Protein AF-B1G0R4-F1 (afdb_monomer_lite)

Sequence (77 aa):
MIEGANGATSAVNFSVANANTVAQTYAGDSALPLLAGPVFVTSSIFDWGLPFFYGRNVYAAIEQQATPSGVGPYVAY

InterPro domains:
  IPR021847 Protein of unknown function DUF3443 [PF11925] (3-77)

Structure (mmCIF, N/CA/C/O backbone):
data_AF-B1G0R4-F1
#
_entry.id   AF-B1G0R4-F1
#
loop_
_atom_site.group_PDB
_atom_site.id
_atom_site.type_symbol
_atom_site.label_atom_id
_atom_site.label_alt_id
_atom_site.label_comp_id
_atom_site.label_asym_id
_atom_site.label_entity_id
_atom_site.label_seq_id
_atom_site.pdbx_PDB_ins_code
_atom_site.Cartn_x
_atom_site.Cartn_y
_atom_site.Cartn_z
_atom_site.occupancy
_atom_site.B_iso_or_equiv
_atom_site.auth_seq_id
_atom_site.auth_comp_id
_atom_site.auth_asym_id
_atom_site.auth_atom_id
_atom_site.pdbx_PDB_model_num
ATOM 1 N N . MET A 1 1 ? 5.727 -1.603 9.700 1.00 82.88 1 MET A N 1
ATOM 2 C CA . MET A 1 1 ? 4.607 -2.253 10.418 1.00 82.88 1 MET A CA 1
ATOM 3 C C . MET A 1 1 ? 3.375 -1.386 10.262 1.00 82.88 1 MET A C 1
ATOM 5 O O . MET A 1 1 ? 3.541 -0.181 10.114 1.00 82.88 1 MET A O 1
ATOM 9 N N . ILE A 1 2 ? 2.187 -1.979 10.258 1.00 89.50 2 ILE A N 1
ATOM 10 C CA . ILE A 1 2 ? 0.920 -1.236 10.282 1.00 89.50 2 ILE A CA 1
ATOM 11 C C . ILE A 1 2 ? 0.205 -1.589 11.582 1.00 89.50 2 ILE A C 1
ATOM 13 O O . ILE A 1 2 ? 0.259 -2.740 12.015 1.00 89.50 2 ILE A O 1
ATOM 17 N N . GLU A 1 3 ? -0.431 -0.600 12.194 1.00 91.69 3 GLU A N 1
ATOM 18 C CA . GLU A 1 3 ? -1.182 -0.734 13.437 1.00 91.69 3 GLU A CA 1
ATOM 19 C C . GLU A 1 3 ? -2.665 -0.458 13.173 1.00 91.69 3 GLU A C 1
ATOM 21 O O . GLU A 1 3 ? -3.015 0.516 12.505 1.00 91.69 3 GLU A O 1
ATOM 26 N N . GLY A 1 4 ? -3.531 -1.348 13.654 1.00 90.81 4 GLY A N 1
ATOM 27 C CA . GLY A 1 4 ? -4.977 -1.161 13.619 1.00 90.81 4 GLY A CA 1
ATOM 28 C C . GLY A 1 4 ? -5.465 -0.291 14.777 1.00 90.81 4 GLY A C 1
ATOM 29 O O . GLY A 1 4 ? -4.803 -0.170 15.802 1.00 90.81 4 GLY A O 1
ATOM 30 N N . ALA A 1 5 ? -6.681 0.249 14.669 1.00 86.94 5 ALA A N 1
ATOM 31 C CA . ALA A 1 5 ? -7.291 1.075 15.722 1.00 86.94 5 ALA A CA 1
ATOM 32 C C . ALA A 1 5 ? -7.468 0.349 17.078 1.00 86.94 5 ALA A C 1
ATOM 34 O O . ALA A 1 5 ? -7.705 0.984 18.100 1.00 86.94 5 ALA A O 1
ATOM 35 N N . ASN A 1 6 ? -7.355 -0.981 17.093 1.00 88.94 6 ASN A N 1
ATOM 36 C CA . ASN A 1 6 ? -7.371 -1.821 18.290 1.00 88.94 6 ASN A CA 1
ATOM 37 C C . ASN A 1 6 ? -5.970 -2.084 18.885 1.00 88.94 6 ASN A C 1
ATOM 39 O O . ASN A 1 6 ? -5.847 -2.929 19.769 1.00 88.94 6 ASN A O 1
ATOM 43 N N . GLY A 1 7 ? -4.918 -1.431 18.378 1.00 92.56 7 GLY A N 1
ATOM 44 C CA . GLY A 1 7 ? -3.526 -1.626 18.799 1.00 92.56 7 GLY A CA 1
ATOM 45 C C . GLY A 1 7 ? -2.871 -2.908 18.271 1.00 92.56 7 GLY A C 1
ATOM 46 O O . GLY A 1 7 ? -1.717 -3.195 18.591 1.00 92.56 7 GLY A O 1
ATOM 47 N N . ALA A 1 8 ? -3.578 -3.710 17.465 1.00 93.31 8 ALA A N 1
ATOM 48 C CA . ALA A 1 8 ? -2.983 -4.882 16.836 1.00 93.31 8 ALA A CA 1
ATOM 49 C C . ALA A 1 8 ? -1.997 -4.442 15.749 1.00 93.31 8 ALA A C 1
ATOM 51 O O . ALA A 1 8 ? -2.317 -3.599 14.911 1.00 93.31 8 ALA A O 1
ATOM 52 N N . THR A 1 9 ? -0.808 -5.042 15.732 1.00 94.00 9 THR A N 1
ATOM 53 C CA . THR A 1 9 ? 0.210 -4.755 14.719 1.00 94.00 9 THR A CA 1
ATOM 54 C C . THR A 1 9 ? 0.317 -5.892 13.714 1.00 94.00 9 THR A C 1
ATOM 56 O O . THR A 1 9 ? 0.150 -7.066 14.046 1.00 94.00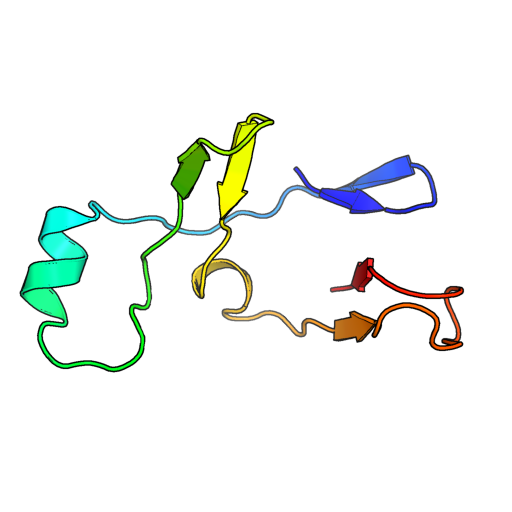 9 THR A O 1
ATOM 59 N N . SER A 1 10 ? 0.602 -5.537 12.464 1.00 91.75 10 SER A N 1
ATOM 60 C CA . SER A 1 10 ? 0.813 -6.481 11.373 1.00 91.75 10 SER A CA 1
ATOM 61 C C . SER A 1 10 ? 2.083 -6.141 10.597 1.00 91.75 10 SER A C 1
ATOM 63 O O . SER A 1 10 ? 2.386 -4.975 10.295 1.00 91.75 10 SER A O 1
ATOM 65 N N . ALA A 1 11 ? 2.857 -7.182 10.293 1.00 92.31 11 ALA A N 1
ATOM 66 C CA . ALA A 1 11 ? 4.026 -7.096 9.436 1.00 92.31 11 ALA A CA 1
ATOM 67 C C . ALA A 1 11 ? 3.596 -7.276 7.976 1.00 92.31 11 ALA A C 1
ATOM 69 O O . ALA A 1 11 ? 3.075 -8.322 7.592 1.00 92.31 11 ALA A O 1
ATOM 70 N N . VAL A 1 12 ? 3.843 -6.256 7.154 1.00 90.06 12 VAL A N 1
ATOM 71 C CA . VAL A 1 12 ? 3.578 -6.297 5.715 1.00 90.06 12 VAL A CA 1
ATOM 72 C C . VAL A 1 12 ? 4.905 -6.357 4.979 1.00 90.06 12 VAL A C 1
ATOM 74 O O . VAL A 1 12 ? 5.672 -5.397 5.000 1.00 90.06 12 VAL A O 1
ATOM 77 N N . ASN A 1 13 ? 5.165 -7.501 4.349 1.00 92.06 13 ASN A N 1
ATOM 78 C CA . ASN A 1 13 ? 6.363 -7.743 3.554 1.00 92.06 13 ASN A CA 1
ATOM 79 C C . ASN A 1 13 ? 6.052 -7.498 2.075 1.00 92.06 13 ASN A C 1
ATOM 81 O O . ASN A 1 13 ? 5.079 -8.041 1.553 1.00 92.06 13 ASN A O 1
ATOM 85 N N . PHE A 1 14 ? 6.883 -6.702 1.410 1.00 93.69 14 PHE A N 1
ATOM 86 C CA . PHE A 1 14 ? 6.805 -6.408 -0.021 1.00 93.69 14 PHE A CA 1
ATOM 87 C C . PHE A 1 14 ? 8.197 -6.034 -0.542 1.00 93.69 14 PHE A C 1
ATOM 89 O O . PHE A 1 14 ? 9.109 -5.746 0.237 1.00 93.69 14 PHE A O 1
ATOM 96 N N . SER A 1 15 ? 8.371 -6.062 -1.861 1.00 95.19 15 SER A N 1
ATOM 97 C CA . S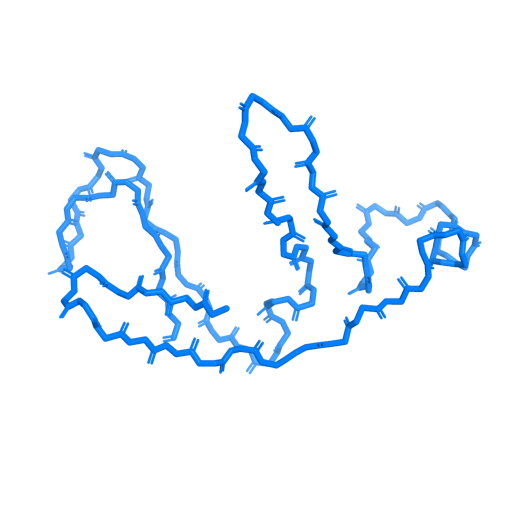ER A 1 15 ? 9.640 -5.729 -2.509 1.00 95.19 15 SER A CA 1
ATOM 98 C C . SER A 1 15 ? 9.655 -4.279 -2.975 1.00 95.19 15 SER A C 1
ATOM 100 O O . SER A 1 15 ? 8.691 -3.796 -3.564 1.00 95.19 15 SER A O 1
ATOM 102 N N . VAL A 1 16 ? 10.786 -3.614 -2.755 1.00 96.31 16 VAL A N 1
ATOM 103 C CA . VAL A 1 16 ? 11.070 -2.261 -3.241 1.00 96.31 16 VAL A CA 1
ATOM 104 C C . VAL A 1 16 ? 12.331 -2.322 -4.086 1.00 96.31 16 VAL A C 1
ATOM 106 O O . VAL A 1 16 ? 13.316 -2.944 -3.683 1.00 96.31 16 VAL A O 1
ATOM 109 N N . ALA A 1 17 ? 12.299 -1.705 -5.264 1.00 97.31 17 ALA A N 1
ATOM 110 C CA . ALA A 1 17 ? 13.446 -1.658 -6.164 1.00 97.31 17 ALA A CA 1
ATOM 111 C C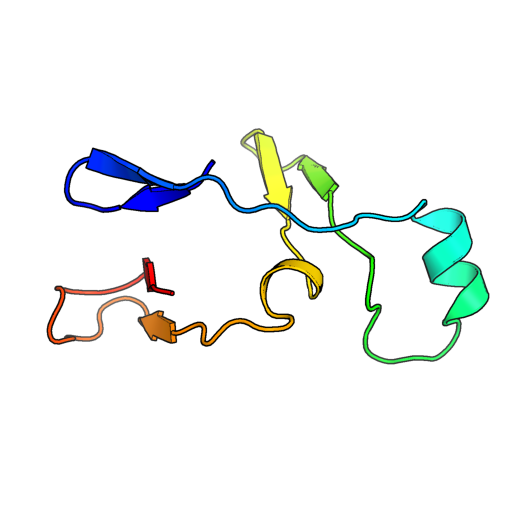 . ALA A 1 17 ? 14.159 -0.299 -6.103 1.00 97.31 17 ALA A C 1
ATOM 113 O O . ALA A 1 17 ? 13.661 0.674 -5.539 1.00 97.31 17 ALA A O 1
ATOM 114 N N . ASN A 1 18 ? 15.344 -0.221 -6.711 1.00 96.50 18 ASN A N 1
ATOM 115 C CA . ASN A 1 18 ? 16.045 1.048 -6.874 1.00 96.50 18 ASN A CA 1
ATOM 116 C C . ASN A 1 18 ? 15.217 2.003 -7.754 1.00 96.50 18 ASN A C 1
ATOM 118 O O . ASN A 1 18 ? 14.898 1.672 -8.897 1.00 96.50 18 ASN A O 1
ATOM 122 N N . ALA A 1 19 ? 14.905 3.194 -7.239 1.00 95.12 19 ALA A N 1
ATOM 123 C CA . ALA A 1 19 ? 14.022 4.145 -7.913 1.00 95.12 19 ALA A CA 1
ATOM 124 C C . ALA A 1 19 ? 14.547 4.605 -9.287 1.00 95.12 19 ALA A C 1
ATOM 126 O O . ALA A 1 19 ? 13.760 4.715 -10.225 1.00 95.12 19 ALA A O 1
ATOM 127 N N . ASN A 1 20 ? 15.864 4.802 -9.445 1.00 96.19 20 ASN A N 1
ATOM 128 C CA . ASN A 1 20 ? 16.451 5.197 -10.732 1.00 96.19 20 ASN A CA 1
ATOM 129 C C . ASN A 1 20 ? 16.286 4.088 -11.773 1.00 96.19 20 ASN A C 1
ATOM 131 O O . ASN A 1 20 ? 15.936 4.357 -12.919 1.00 96.19 20 ASN A O 1
ATOM 135 N N . THR A 1 21 ? 16.498 2.835 -11.366 1.00 98.00 21 THR A N 1
ATOM 136 C CA . THR A 1 21 ? 16.300 1.679 -12.246 1.00 98.00 21 THR A CA 1
ATOM 137 C C . THR A 1 21 ? 14.831 1.530 -12.637 1.00 98.00 21 THR A C 1
ATOM 139 O O . THR A 1 21 ? 14.545 1.325 -13.814 1.00 98.00 21 THR A O 1
ATOM 142 N N . VAL A 1 22 ? 13.897 1.677 -11.688 1.00 97.25 22 VAL A N 1
ATOM 143 C CA . VAL A 1 22 ? 12.447 1.624 -11.961 1.00 97.25 22 VAL A CA 1
ATOM 144 C C . VAL A 1 22 ? 12.039 2.718 -12.949 1.00 97.25 22 VAL A C 1
ATOM 146 O O . VAL A 1 22 ? 11.413 2.411 -13.958 1.00 97.25 22 VAL A O 1
ATOM 149 N N . ALA A 1 23 ? 12.441 3.969 -12.718 1.00 95.62 23 ALA A N 1
ATOM 150 C CA . ALA A 1 23 ? 12.092 5.090 -13.593 1.00 95.62 23 ALA A CA 1
ATOM 151 C C . ALA A 1 23 ? 12.618 4.921 -15.030 1.00 95.62 23 ALA A C 1
ATOM 153 O O . ALA A 1 23 ? 11.954 5.326 -15.978 1.00 95.62 23 ALA A O 1
ATOM 154 N N . GLN A 1 24 ? 13.794 4.309 -15.198 1.00 97.69 24 GLN A N 1
ATOM 155 C CA . GLN A 1 24 ? 14.355 4.011 -16.519 1.00 97.69 24 GLN A CA 1
ATOM 156 C C . GLN A 1 24 ? 13.672 2.815 -17.190 1.00 97.69 24 GLN A C 1
ATOM 158 O O . GLN A 1 24 ? 13.414 2.854 -18.389 1.00 97.69 24 GLN A O 1
ATOM 163 N N . THR A 1 25 ? 13.391 1.755 -16.427 1.00 98.00 25 THR A N 1
ATOM 164 C CA . THR A 1 25 ? 12.815 0.503 -16.951 1.00 98.00 25 THR A CA 1
ATOM 165 C C . THR A 1 25 ? 11.384 0.704 -17.438 1.00 98.00 25 THR A C 1
ATOM 167 O O . THR A 1 25 ? 11.017 0.180 -18.484 1.00 98.00 25 THR A O 1
ATOM 170 N N . TYR A 1 26 ? 10.595 1.480 -16.695 1.00 96.69 26 TYR A N 1
ATOM 171 C CA . TYR A 1 26 ? 9.176 1.734 -16.958 1.00 96.69 26 TYR A CA 1
ATOM 172 C C . TYR A 1 26 ? 8.958 3.162 -17.487 1.00 96.69 26 TYR A C 1
ATOM 174 O O . TYR A 1 26 ? 7.974 3.829 -17.165 1.00 96.69 26 TYR A O 1
ATOM 182 N N . ALA A 1 27 ? 9.921 3.680 -18.256 1.00 96.31 27 ALA A N 1
ATOM 183 C CA . ALA A 1 27 ? 9.843 5.023 -18.811 1.00 96.31 27 ALA A CA 1
ATOM 184 C C . ALA A 1 27 ? 8.643 5.143 -19.769 1.00 96.31 27 ALA A C 1
ATOM 186 O O . ALA A 1 27 ? 8.588 4.468 -20.794 1.00 96.31 27 ALA A O 1
ATOM 187 N N . GLY A 1 28 ? 7.704 6.034 -19.442 1.00 96.06 28 GLY A N 1
ATOM 188 C CA . GLY A 1 28 ? 6.470 6.250 -20.209 1.00 96.06 28 GLY A CA 1
ATOM 189 C C . GLY A 1 28 ? 5.235 5.552 -19.635 1.00 96.06 28 GLY A C 1
ATOM 190 O O . GLY A 1 28 ? 4.121 5.873 -20.053 1.00 96.06 28 GLY A O 1
ATOM 191 N N . ASP A 1 29 ? 5.399 4.675 -18.644 1.00 96.75 29 ASP A N 1
ATOM 192 C CA . ASP A 1 29 ? 4.269 4.051 -17.964 1.00 96.75 29 ASP A CA 1
ATOM 193 C C . ASP A 1 29 ? 3.593 5.039 -17.007 1.00 96.75 29 ASP A C 1
ATOM 195 O O . ASP A 1 29 ? 4.234 5.844 -16.331 1.00 96.75 29 ASP A O 1
ATOM 199 N N . SER A 1 30 ? 2.265 4.951 -16.905 1.00 95.88 30 SER A N 1
ATOM 200 C CA . SER A 1 30 ? 1.489 5.754 -15.945 1.00 95.88 30 SER A CA 1
ATOM 201 C C . SER A 1 30 ? 1.563 5.220 -14.507 1.00 95.88 30 SER A C 1
ATOM 203 O O . SER A 1 30 ? 1.069 5.865 -13.586 1.00 95.88 30 SER A O 1
ATOM 205 N N . ALA A 1 31 ? 2.142 4.034 -14.308 1.00 95.44 31 ALA A N 1
ATOM 206 C CA . ALA A 1 31 ? 2.176 3.319 -13.040 1.00 95.44 31 ALA A CA 1
ATOM 207 C C . ALA A 1 31 ? 3.499 2.552 -12.897 1.00 95.44 31 ALA A C 1
ATOM 209 O O . ALA A 1 31 ? 3.924 1.871 -13.825 1.00 95.44 31 ALA A O 1
ATOM 210 N N . LEU A 1 32 ? 4.140 2.645 -11.726 1.00 96.25 32 LEU A N 1
ATOM 211 C CA . LEU A 1 32 ? 5.472 2.085 -11.479 1.00 96.25 32 LEU A CA 1
ATOM 212 C C . LEU A 1 32 ? 5.401 0.975 -10.420 1.00 96.25 32 LEU A C 1
ATOM 214 O O . LEU A 1 32 ? 5.138 1.265 -9.251 1.00 96.25 32 LEU A O 1
ATOM 218 N N . PRO A 1 33 ? 5.638 -0.300 -10.775 1.00 94.94 33 PRO A N 1
ATOM 219 C CA . PRO A 1 33 ? 5.202 -1.413 -9.942 1.00 94.94 33 PRO A CA 1
ATOM 220 C C . PRO A 1 33 ? 6.004 -1.626 -8.656 1.00 94.94 33 PRO A C 1
ATOM 222 O O . PRO A 1 33 ? 5.453 -2.182 -7.718 1.00 94.94 33 PRO A O 1
ATOM 225 N N . LEU A 1 34 ? 7.277 -1.219 -8.599 1.00 96.75 34 LEU A N 1
ATOM 226 C CA . LEU A 1 34 ? 8.187 -1.461 -7.464 1.00 96.75 34 LEU A CA 1
ATOM 227 C C . LEU A 1 34 ? 8.669 -0.173 -6.781 1.00 96.75 34 LEU A C 1
ATOM 229 O O . LEU A 1 34 ? 9.634 -0.204 -6.011 1.00 96.75 34 LEU A O 1
ATOM 233 N N . LEU A 1 35 ? 8.028 0.957 -7.093 1.00 96.44 35 LEU A N 1
ATOM 234 C CA . LEU A 1 35 ? 8.341 2.243 -6.485 1.00 96.44 35 LEU A CA 1
ATOM 235 C C . LEU A 1 35 ? 7.585 2.386 -5.160 1.00 96.44 35 LEU A C 1
ATOM 237 O O . LEU A 1 35 ? 6.359 2.348 -5.133 1.00 96.44 35 LEU A O 1
ATOM 241 N N . ALA A 1 36 ? 8.342 2.545 -4.082 1.00 95.62 36 ALA A N 1
ATOM 242 C CA . ALA A 1 36 ? 7.892 2.870 -2.733 1.00 95.62 36 ALA A CA 1
ATOM 243 C C . ALA A 1 36 ? 9.094 3.465 -1.984 1.00 95.62 36 ALA A C 1
ATOM 245 O O . ALA A 1 36 ? 10.243 3.252 -2.394 1.00 95.62 36 ALA A O 1
ATOM 246 N N . GLY A 1 37 ? 8.878 4.195 -0.893 1.00 93.44 37 GLY A N 1
ATOM 247 C CA . GLY A 1 37 ? 10.004 4.748 -0.149 1.00 93.44 37 GLY A CA 1
ATOM 248 C C . GLY A 1 37 ? 9.656 5.814 0.882 1.00 93.44 37 GLY A C 1
ATOM 249 O O . GLY A 1 37 ? 8.502 6.212 1.024 1.00 93.44 37 GLY A O 1
ATOM 250 N N . PRO A 1 38 ? 10.667 6.292 1.623 1.00 91.12 38 PRO A N 1
ATOM 251 C CA . PRO A 1 38 ? 10.489 7.409 2.536 1.00 91.12 38 PRO A CA 1
ATOM 252 C C . PRO A 1 38 ? 10.121 8.678 1.763 1.00 91.12 38 PRO A C 1
ATOM 254 O O . PRO A 1 38 ? 10.738 8.998 0.745 1.00 91.12 38 PRO A O 1
ATOM 257 N N . VAL A 1 39 ? 9.158 9.430 2.289 1.00 85.69 39 VAL A N 1
ATOM 258 C CA . VAL A 1 39 ? 8.825 10.771 1.806 1.00 85.69 39 VAL A CA 1
ATOM 259 C C . VAL A 1 39 ? 9.139 11.764 2.913 1.00 85.69 39 VAL A C 1
ATOM 261 O O . VAL A 1 39 ? 8.737 11.595 4.066 1.00 85.69 39 VAL A O 1
ATOM 264 N N . PHE A 1 40 ? 9.868 12.813 2.551 1.00 77.56 40 PHE A N 1
ATOM 265 C CA . PHE A 1 40 ? 10.193 13.905 3.456 1.00 77.56 40 PHE A CA 1
ATOM 266 C C . PHE A 1 40 ? 9.131 14.997 3.329 1.00 77.56 40 PHE A C 1
ATOM 268 O O . PHE A 1 40 ? 9.263 15.919 2.527 1.00 77.56 40 PHE A O 1
ATOM 275 N N . VAL A 1 41 ? 8.061 14.864 4.113 1.00 76.81 41 VAL A N 1
ATOM 276 C CA . VAL A 1 41 ? 7.126 15.963 4.399 1.00 76.81 41 VAL A CA 1
ATOM 277 C C . VAL A 1 41 ? 7.403 16.512 5.804 1.00 76.81 41 VAL A C 1
ATOM 279 O O . VAL A 1 41 ? 8.457 16.247 6.382 1.00 76.81 41 VAL A O 1
ATOM 282 N N . THR A 1 42 ? 6.481 17.290 6.375 1.00 74.06 42 THR A N 1
ATOM 283 C CA . THR A 1 42 ? 6.587 17.822 7.748 1.00 74.06 42 THR A CA 1
ATOM 284 C C . THR A 1 42 ? 6.788 16.740 8.822 1.00 74.06 42 THR A C 1
ATOM 286 O O . THR A 1 42 ? 7.259 17.052 9.913 1.00 74.06 42 THR A O 1
ATOM 289 N N . SER A 1 43 ? 6.489 15.473 8.517 1.00 72.38 43 SER A N 1
ATOM 290 C CA . SER A 1 43 ? 6.844 14.286 9.296 1.00 72.38 43 SER A CA 1
ATOM 291 C C . SER A 1 43 ? 7.470 13.205 8.403 1.00 72.38 43 SER A C 1
ATOM 293 O O . SER A 1 43 ? 7.226 13.152 7.196 1.00 72.38 43 SER A O 1
ATOM 295 N N . SER A 1 44 ? 8.290 12.326 8.989 1.00 79.50 44 SER A N 1
ATOM 296 C CA . SER A 1 44 ? 8.830 11.164 8.279 1.00 79.50 44 SER A CA 1
ATOM 297 C C . SER A 1 44 ? 7.718 10.142 8.041 1.00 79.50 44 SER A C 1
ATOM 299 O O . SER A 1 44 ? 7.310 9.444 8.974 1.00 79.50 44 SER A O 1
ATOM 301 N N . ILE A 1 45 ? 7.244 10.053 6.800 1.00 86.62 45 ILE A N 1
ATOM 302 C CA . ILE A 1 45 ? 6.260 9.058 6.364 1.00 86.62 45 ILE A CA 1
ATOM 303 C C . ILE A 1 45 ? 6.883 8.121 5.331 1.00 86.62 45 ILE A C 1
ATOM 305 O O . ILE A 1 45 ? 7.898 8.433 4.707 1.00 86.62 45 ILE A O 1
ATOM 309 N N . PHE A 1 46 ? 6.261 6.963 5.144 1.00 89.75 46 PHE A N 1
ATOM 310 C CA . PHE A 1 46 ? 6.618 6.018 4.094 1.00 89.75 46 PHE A CA 1
ATOM 311 C C . PHE A 1 46 ? 5.488 5.974 3.065 1.00 89.75 46 PHE A C 1
ATOM 313 O O . PHE A 1 46 ? 4.345 5.695 3.430 1.00 89.75 46 PHE A O 1
ATOM 320 N N . ASP A 1 47 ? 5.802 6.248 1.801 1.00 91.81 47 ASP A N 1
ATOM 321 C CA . ASP A 1 47 ? 4.909 5.973 0.679 1.00 91.81 47 ASP A CA 1
ATOM 322 C C . ASP A 1 47 ? 5.038 4.499 0.299 1.00 91.81 47 ASP A C 1
ATOM 324 O O . ASP A 1 47 ? 6.102 4.018 -0.096 1.00 91.81 47 ASP A O 1
ATOM 328 N N . TRP A 1 48 ? 3.935 3.779 0.469 1.00 92.94 48 TRP A N 1
ATOM 329 C CA . TRP A 1 48 ? 3.853 2.337 0.286 1.00 92.94 48 TRP A CA 1
ATOM 330 C C . TRP A 1 48 ? 3.775 1.915 -1.184 1.00 92.94 48 TRP A C 1
ATOM 332 O O . TRP A 1 48 ? 4.106 0.766 -1.495 1.00 92.94 48 TRP A O 1
ATOM 342 N N . GLY A 1 49 ? 3.373 2.830 -2.072 1.00 94.19 49 GLY A N 1
ATOM 343 C CA . GLY A 1 49 ? 3.250 2.591 -3.506 1.00 94.19 49 GLY A CA 1
ATOM 344 C C . GLY A 1 49 ? 2.361 1.402 -3.892 1.00 94.19 49 GLY A C 1
ATOM 345 O O . GLY A 1 49 ? 1.625 0.829 -3.085 1.00 94.19 49 GLY A O 1
ATOM 346 N N . LEU A 1 50 ? 2.456 1.000 -5.162 1.00 95.62 50 LEU A N 1
ATOM 347 C CA . LEU A 1 50 ? 1.772 -0.189 -5.683 1.00 95.62 50 LEU A CA 1
ATOM 348 C C . LEU A 1 50 ? 2.181 -1.519 -5.023 1.00 95.62 50 LEU A C 1
ATOM 350 O O . LEU A 1 50 ? 1.292 -2.358 -4.857 1.00 95.62 50 LEU A O 1
ATOM 354 N N . PRO A 1 51 ? 3.448 -1.743 -4.602 1.00 95.88 51 PRO A N 1
ATOM 355 C CA . PRO A 1 51 ? 3.854 -3.001 -3.972 1.00 95.88 51 PRO A CA 1
ATOM 356 C C . PRO A 1 51 ? 2.979 -3.455 -2.801 1.00 95.88 51 PRO A C 1
ATOM 358 O O . PRO A 1 51 ? 2.819 -4.655 -2.591 1.00 95.88 51 PRO A O 1
ATOM 361 N N . PHE A 1 52 ? 2.397 -2.520 -2.047 1.00 94.81 52 PHE A N 1
ATOM 362 C CA . PHE A 1 52 ? 1.510 -2.831 -0.926 1.00 94.81 52 PHE A CA 1
ATOM 363 C C . PHE A 1 52 ? 0.197 -3.518 -1.341 1.00 94.81 52 PHE A C 1
ATOM 365 O O . PHE A 1 52 ? -0.338 -4.333 -0.585 1.00 94.81 52 PHE A O 1
ATOM 372 N N . PHE A 1 53 ? -0.305 -3.214 -2.540 1.00 94.00 53 PHE A N 1
ATOM 373 C CA . PHE A 1 53 ? -1.593 -3.696 -3.045 1.00 94.00 53 PHE A CA 1
ATOM 374 C C . PHE A 1 53 ? -1.500 -5.067 -3.727 1.00 94.00 53 PHE A C 1
ATOM 376 O O . PHE A 1 53 ? -2.515 -5.734 -3.923 1.00 94.00 53 PHE A O 1
ATOM 383 N N . TYR A 1 54 ? -0.304 -5.521 -4.104 1.00 94.69 54 TYR A N 1
ATOM 384 C CA . TYR A 1 54 ? -0.161 -6.780 -4.831 1.00 94.69 54 TYR A CA 1
ATOM 385 C C . TYR A 1 54 ? -0.479 -7.999 -3.969 1.00 94.69 54 TYR A C 1
ATOM 387 O O . TYR A 1 54 ? -0.000 -8.142 -2.846 1.00 94.69 54 TYR A O 1
ATOM 395 N N . GLY A 1 55 ? -1.295 -8.901 -4.525 1.00 93.00 55 GLY A N 1
ATOM 396 C CA . GLY A 1 55 ? -1.713 -10.135 -3.856 1.00 93.00 55 GLY A CA 1
ATOM 397 C C . GLY A 1 55 ? -2.583 -9.912 -2.615 1.00 93.00 55 GLY A C 1
ATOM 398 O O . GLY A 1 55 ? -2.755 -10.842 -1.829 1.00 93.00 55 GLY A O 1
ATOM 399 N N . ARG A 1 56 ? -3.112 -8.696 -2.420 1.00 91.50 56 ARG A N 1
ATOM 400 C CA . ARG A 1 56 ? -3.844 -8.290 -1.220 1.00 91.50 56 ARG A CA 1
ATOM 401 C C . ARG A 1 56 ? -5.145 -7.594 -1.600 1.00 91.50 56 ARG A C 1
ATOM 403 O O . ARG A 1 56 ? -5.159 -6.704 -2.443 1.00 91.50 56 ARG A O 1
ATOM 410 N N . ASN A 1 57 ? -6.229 -7.958 -0.925 1.00 94.56 57 ASN A N 1
ATOM 411 C CA . ASN A 1 57 ? -7.445 -7.155 -0.961 1.00 94.56 57 ASN A CA 1
ATOM 412 C C . ASN A 1 57 ? -7.256 -5.986 0.001 1.00 94.56 57 ASN A C 1
ATOM 414 O O . ASN A 1 57 ? -7.061 -6.202 1.193 1.00 94.56 57 ASN A O 1
ATOM 418 N N . VAL A 1 58 ? -7.287 -4.764 -0.519 1.00 94.19 58 VAL A N 1
ATOM 419 C CA . VAL A 1 58 ? -7.126 -3.544 0.274 1.00 94.19 58 VAL 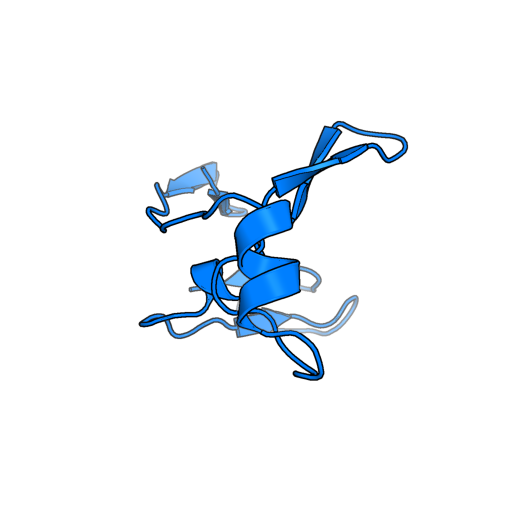A CA 1
ATOM 420 C C . VAL A 1 58 ? -8.403 -2.728 0.174 1.00 94.19 58 VAL A C 1
ATOM 422 O O . VAL A 1 58 ? -8.921 -2.497 -0.918 1.00 94.19 58 VAL A O 1
ATOM 425 N N . TYR A 1 59 ? -8.883 -2.264 1.318 1.00 94.31 59 TYR A N 1
ATOM 426 C CA . TYR A 1 59 ? -10.052 -1.408 1.443 1.00 94.31 59 TYR A CA 1
ATOM 427 C C . TYR A 1 59 ? -9.620 -0.069 2.032 1.00 94.31 59 TYR A C 1
ATOM 429 O O . TYR A 1 59 ? -8.847 -0.027 2.991 1.00 94.31 59 TYR A O 1
ATOM 437 N N . ALA A 1 60 ? -10.133 1.023 1.473 1.00 94.75 60 ALA A N 1
ATOM 438 C CA . ALA A 1 60 ? -9.910 2.370 1.979 1.00 94.75 60 ALA A CA 1
ATOM 439 C C . ALA A 1 60 ? -11.247 2.980 2.400 1.00 94.75 60 ALA A C 1
ATOM 441 O O . ALA A 1 60 ? -12.203 3.001 1.623 1.00 94.75 60 ALA A O 1
ATOM 442 N N . ALA A 1 61 ? -11.309 3.477 3.632 1.00 96.56 61 ALA A N 1
ATOM 443 C CA . ALA A 1 61 ? -12.444 4.246 4.111 1.00 96.56 61 ALA A CA 1
ATOM 444 C C . ALA A 1 61 ? -12.248 5.722 3.766 1.00 96.56 61 ALA A C 1
ATOM 446 O O . ALA A 1 61 ? -11.217 6.313 4.089 1.00 96.56 61 ALA A O 1
ATOM 447 N N . ILE A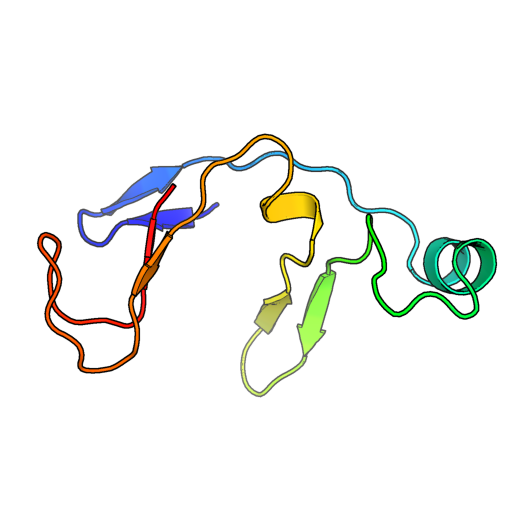 1 62 ? -13.256 6.313 3.128 1.00 96.88 62 ILE A N 1
ATOM 448 C CA . ILE A 1 62 ? -13.260 7.735 2.786 1.00 96.88 62 ILE A CA 1
ATOM 449 C C . ILE A 1 62 ? -13.403 8.552 4.074 1.00 96.88 62 ILE A C 1
ATOM 451 O O . ILE A 1 62 ? -14.159 8.189 4.978 1.00 96.88 62 ILE A O 1
ATOM 455 N N . GLU A 1 63 ? -12.668 9.658 4.151 1.00 96.81 63 GLU A N 1
ATOM 456 C CA . GLU A 1 63 ? -12.732 10.600 5.266 1.00 96.81 63 GLU A CA 1
ATOM 457 C C . GLU A 1 63 ? -14.180 11.005 5.591 1.00 96.81 63 GLU A C 1
ATOM 459 O O . GLU A 1 63 ? -14.992 11.257 4.697 1.00 96.81 63 GLU A O 1
ATOM 464 N N . GLN A 1 64 ? -14.504 11.031 6.889 1.00 96.88 64 GLN A N 1
ATOM 465 C CA . GLN A 1 64 ? -15.825 11.389 7.425 1.00 96.88 64 GLN A CA 1
ATOM 466 C C . GLN A 1 64 ? -16.992 10.492 6.977 1.00 96.88 64 GLN A C 1
ATOM 468 O O . GLN A 1 64 ? -18.137 10.753 7.344 1.00 96.88 64 GLN A O 1
ATOM 473 N N . GLN A 1 65 ? -16.734 9.406 6.243 1.00 97.69 65 GLN A N 1
ATOM 474 C CA . GLN A 1 65 ? -17.775 8.457 5.862 1.00 97.69 65 GLN A CA 1
ATOM 475 C C . GLN A 1 65 ? -17.943 7.363 6.912 1.00 97.69 65 GLN A C 1
ATOM 477 O O . GLN A 1 65 ? -16.968 6.828 7.448 1.00 97.69 65 GLN A O 1
ATOM 482 N N . ALA A 1 66 ? -19.202 7.021 7.188 1.00 96.75 66 ALA A N 1
ATOM 483 C CA . ALA A 1 66 ? -19.547 5.920 8.072 1.00 96.75 66 ALA A CA 1
ATOM 484 C C . ALA A 1 66 ? -19.242 4.578 7.394 1.00 96.75 66 ALA A C 1
ATOM 486 O O . ALA A 1 66 ? -19.652 4.328 6.260 1.00 96.75 66 ALA A O 1
ATOM 487 N N . THR A 1 67 ? -18.557 3.695 8.113 1.00 94.56 67 THR A N 1
ATOM 488 C CA . THR A 1 67 ? -18.289 2.317 7.690 1.00 94.56 67 THR A CA 1
ATOM 489 C C . THR A 1 67 ? -18.582 1.355 8.849 1.00 94.56 67 THR A C 1
ATOM 491 O O . THR A 1 67 ? -18.663 1.804 9.996 1.00 94.56 67 THR A O 1
ATOM 494 N N . PRO A 1 68 ? -18.686 0.035 8.606 1.00 91.44 68 PRO A N 1
ATOM 495 C CA . PRO A 1 68 ? -18.874 -0.940 9.683 1.00 91.44 68 PRO A CA 1
ATOM 496 C C . PRO A 1 68 ? -17.793 -0.901 10.778 1.00 91.44 68 PRO A C 1
ATOM 498 O O . PRO A 1 68 ? -18.087 -1.235 11.922 1.00 91.44 68 PRO A O 1
ATOM 501 N N . SER A 1 69 ? -16.569 -0.468 10.451 1.00 88.50 69 SER A N 1
ATOM 502 C CA . SER A 1 69 ? -15.430 -0.413 11.386 1.00 88.50 69 SER A CA 1
ATOM 503 C C . SER A 1 69 ? -15.171 0.980 11.976 1.00 88.50 69 SER A C 1
ATOM 505 O O . SER A 1 69 ? -14.124 1.201 12.579 1.00 88.50 69 SER A O 1
ATOM 507 N N . GLY A 1 70 ? -16.102 1.926 11.811 1.00 91.56 70 GLY A N 1
ATOM 508 C CA . GLY A 1 70 ? -15.976 3.304 12.302 1.00 91.56 70 GLY A CA 1
ATOM 509 C C . GLY A 1 70 ? -15.932 4.350 11.187 1.00 91.56 70 GLY A C 1
ATOM 510 O O . GLY A 1 70 ? -16.142 4.049 10.013 1.00 91.56 70 GLY A O 1
ATOM 511 N N . VAL A 1 71 ? -15.704 5.611 11.550 1.00 95.19 71 VAL A N 1
ATOM 512 C CA . VAL A 1 71 ? -15.615 6.717 10.583 1.00 95.19 71 VAL A CA 1
ATOM 513 C C . VAL A 1 71 ? -14.204 6.770 9.987 1.00 95.19 71 VAL A C 1
ATOM 515 O O . VAL A 1 71 ? -13.227 6.636 10.722 1.00 95.19 71 VAL A O 1
ATOM 518 N N . GLY A 1 72 ? -14.088 6.935 8.665 1.00 95.44 72 GLY A N 1
ATOM 519 C CA . GLY A 1 72 ? -12.794 7.095 7.985 1.00 95.44 72 GLY A CA 1
ATOM 520 C C . GLY A 1 72 ? -12.076 8.419 8.314 1.00 95.44 72 GLY A C 1
ATOM 521 O O . GLY A 1 72 ? -12.703 9.340 8.844 1.00 95.44 72 GLY A O 1
ATOM 522 N N . PRO A 1 73 ? -10.788 8.571 7.945 1.00 94.69 73 PRO A N 1
ATOM 523 C CA . PRO A 1 73 ? -10.046 7.715 7.019 1.00 94.69 73 PRO A CA 1
ATOM 524 C C . PRO A 1 73 ? -9.267 6.589 7.711 1.00 94.69 73 PRO A C 1
ATOM 526 O O . PRO A 1 73 ? -8.668 6.778 8.766 1.00 94.69 73 PRO A O 1
ATOM 529 N N . TYR A 1 74 ? -9.234 5.418 7.077 1.00 93.00 74 TYR A N 1
ATOM 530 C CA . TYR A 1 74 ? -8.354 4.309 7.453 1.00 93.00 74 TYR A CA 1
ATOM 531 C C . TYR A 1 74 ? -8.181 3.336 6.275 1.00 93.00 74 TYR A C 1
ATOM 533 O O . TYR A 1 74 ? -8.934 3.383 5.298 1.00 93.00 74 TYR A O 1
ATOM 541 N N . VAL A 1 75 ? -7.203 2.435 6.385 1.00 93.50 75 VAL A N 1
ATOM 542 C CA . VAL A 1 75 ? -7.023 1.292 5.477 1.00 93.50 75 VAL A CA 1
ATOM 543 C C . VAL A 1 75 ? -7.255 -0.022 6.220 1.00 93.50 75 VAL A C 1
ATOM 545 O O . VAL A 1 75 ? -6.921 -0.134 7.400 1.00 93.50 75 VAL A O 1
ATOM 548 N N . ALA A 1 76 ? -7.818 -1.012 5.533 1.00 93.12 76 ALA A N 1
ATOM 549 C CA . ALA A 1 76 ? -8.010 -2.372 6.036 1.00 93.12 76 ALA A CA 1
ATOM 550 C C . ALA A 1 76 ? -7.604 -3.390 4.966 1.00 93.12 76 ALA A C 1
AT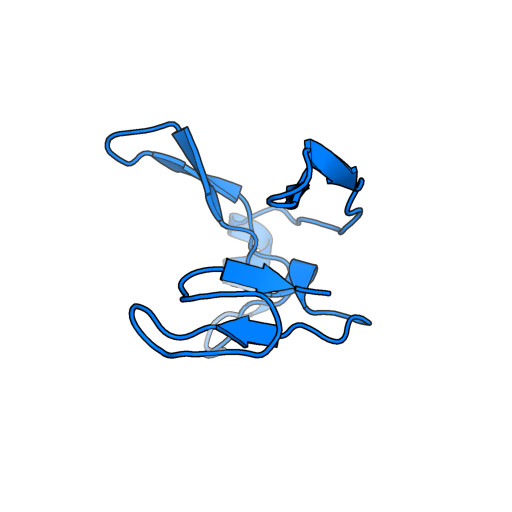OM 552 O O . ALA A 1 76 ? -7.749 -3.122 3.770 1.00 93.12 76 ALA A O 1
ATOM 553 N N . TYR A 1 77 ? -7.076 -4.537 5.391 1.00 92.19 77 TYR A N 1
ATOM 554 C CA . TYR A 1 77 ? -6.577 -5.589 4.508 1.00 92.19 77 TYR A CA 1
ATOM 555 C C . TYR A 1 77 ? -6.441 -6.937 5.217 1.00 92.19 77 TYR A C 1
ATOM 557 O O . TYR A 1 77 ? -6.530 -6.953 6.466 1.00 92.19 77 TYR A O 1
#

Organism: Paraburkholderia graminis (strain ATCC 700544 / DSM 17151 / LMG 18924 / NCIMB 13744 / C4D1M) (NCBI:txid396598)

Foldseek 3Di:
DDADPVRDDDDQDFAADDPVCQCVVQPPDPAGQRDWAWDDDVDTDTGPGNRRPPPDDKDAADAQDQDPVGHDGDMDD

Secondary structure (DSSP, 8-state):
-EE-TTS-EE--------HHHHHHHTTT-S--TT--EEEESSSEEEE-TGGGTTTS--EEEPBT-EETTEEBSEEE-

Radius of gyration: 14.92 Å; chains: 1; bounding box: 36×28×39 Å

pLDDT: mean 92.71, std 5.34, range [72.38, 98.0]